Protein AF-A0AAV0RPE6-F1 (afdb_monomer_lite)

Structure (mmCIF, N/CA/C/O backbone):
data_AF-A0AAV0RPE6-F1
#
_entry.id   AF-A0AAV0RPE6-F1
#
loop_
_atom_site.group_PDB
_atom_site.id
_atom_site.type_symbol
_atom_site.label_atom_id
_atom_site.label_alt_id
_atom_site.label_comp_id
_atom_site.label_asym_id
_atom_site.label_entity_id
_atom_site.label_seq_id
_atom_site.pdbx_PDB_ins_code
_atom_site.Cartn_x
_atom_site.Cartn_y
_atom_site.Cartn_z
_atom_site.occupancy
_atom_site.B_iso_or_equiv
_atom_site.auth_seq_id
_atom_site.auth_comp_id
_atom_site.auth_asym_id
_atom_site.auth_atom_id
_atom_site.pdbx_PDB_model_num
ATOM 1 N N . MET A 1 1 ? 34.747 -42.691 -29.947 1.00 47.94 1 MET A N 1
ATOM 2 C CA . MET A 1 1 ? 33.745 -41.629 -29.700 1.00 47.94 1 MET A CA 1
ATOM 3 C C . MET A 1 1 ? 32.600 -42.253 -28.932 1.00 47.94 1 MET A C 1
ATOM 5 O O . MET A 1 1 ? 31.999 -43.169 -29.452 1.00 47.94 1 MET A O 1
ATOM 9 N N . GLY A 1 2 ? 32.266 -41.902 -27.706 1.00 51.31 2 GLY A N 1
ATOM 10 C CA . GLY A 1 2 ? 32.679 -40.794 -26.865 1.00 51.31 2 GLY A CA 1
ATOM 11 C C . GLY A 1 2 ? 31.707 -40.840 -25.695 1.00 51.31 2 GLY A C 1
ATOM 12 O O . GLY A 1 2 ? 30.517 -40.605 -25.869 1.00 51.31 2 GLY A O 1
ATOM 13 N N . ILE A 1 3 ? 32.212 -41.255 -24.542 1.00 56.50 3 ILE A N 1
ATOM 14 C CA . ILE A 1 3 ? 31.501 -41.221 -23.271 1.00 56.50 3 ILE A CA 1
ATOM 15 C C . ILE A 1 3 ? 31.245 -39.744 -22.971 1.00 56.50 3 ILE A C 1
ATOM 17 O O . ILE A 1 3 ? 32.195 -39.013 -22.705 1.00 56.50 3 ILE A O 1
ATOM 21 N N . VAL A 1 4 ? 29.991 -39.297 -23.042 1.00 52.53 4 VAL A N 1
ATOM 22 C CA . VAL A 1 4 ? 29.584 -37.996 -22.504 1.00 52.53 4 VAL A CA 1
ATOM 23 C C . VAL A 1 4 ? 28.346 -38.199 -21.627 1.00 52.53 4 VAL A C 1
ATOM 25 O O . VAL A 1 4 ? 27.215 -38.077 -22.076 1.00 52.53 4 VAL A O 1
ATOM 28 N N . LEU A 1 5 ? 28.634 -38.582 -20.377 1.00 53.59 5 LEU A N 1
ATOM 29 C CA . LEU A 1 5 ? 28.071 -38.015 -19.142 1.00 53.59 5 LEU A CA 1
ATOM 30 C C . LEU A 1 5 ? 26.534 -38.099 -18.998 1.00 53.59 5 LEU A C 1
ATOM 32 O O . LEU A 1 5 ? 25.793 -37.284 -19.527 1.00 53.59 5 LEU A O 1
ATOM 36 N N . LEU A 1 6 ? 25.990 -39.106 -18.308 1.00 57.59 6 LEU A N 1
ATOM 37 C CA . LEU A 1 6 ? 25.743 -39.055 -16.854 1.00 57.59 6 LEU A CA 1
ATOM 38 C C . LEU A 1 6 ? 25.258 -37.680 -16.357 1.00 57.59 6 LEU A C 1
ATOM 40 O O . LEU A 1 6 ? 26.013 -36.943 -15.734 1.00 57.59 6 LEU A O 1
ATOM 44 N N . THR A 1 7 ? 23.971 -37.384 -16.532 1.00 55.06 7 THR A N 1
ATOM 45 C CA . THR A 1 7 ? 23.248 -36.455 -15.647 1.00 55.06 7 THR A CA 1
ATOM 46 C C . THR A 1 7 ? 21.916 -37.059 -15.208 1.00 55.06 7 THR A C 1
ATOM 48 O O . THR A 1 7 ? 20.837 -36.516 -15.413 1.00 55.06 7 THR A O 1
ATOM 51 N N . VAL A 1 8 ? 21.997 -38.201 -14.523 1.00 54.41 8 VAL A N 1
ATOM 52 C CA . VAL A 1 8 ? 20.991 -38.537 -13.510 1.00 54.41 8 VAL A CA 1
ATOM 53 C C . VAL A 1 8 ? 21.337 -37.689 -12.289 1.00 54.41 8 VAL A C 1
ATOM 55 O O . VAL A 1 8 ? 22.220 -38.043 -11.511 1.00 54.41 8 VAL A O 1
ATOM 58 N N . GLN A 1 9 ? 20.713 -36.521 -12.154 1.00 55.41 9 GLN A N 1
ATOM 59 C CA . GLN A 1 9 ? 20.767 -35.731 -10.924 1.00 55.41 9 GLN A CA 1
ATOM 60 C C . GLN A 1 9 ? 19.372 -35.712 -10.313 1.00 55.41 9 GLN A C 1
ATOM 62 O O . GLN A 1 9 ? 18.498 -34.947 -10.715 1.00 55.41 9 GLN A O 1
ATOM 67 N N . LEU A 1 10 ? 19.182 -36.591 -9.328 1.00 63.06 10 LEU A N 1
ATOM 68 C CA . LEU A 1 10 ? 18.159 -36.411 -8.315 1.00 63.06 10 LEU A CA 1
ATOM 69 C C . LEU A 1 10 ? 18.499 -35.137 -7.532 1.00 63.06 10 LEU A C 1
ATOM 71 O O . LEU A 1 10 ? 19.403 -35.154 -6.702 1.00 63.06 10 LEU A O 1
ATOM 75 N N . LEU A 1 11 ? 17.746 -34.061 -7.743 1.00 50.34 11 LEU A N 1
ATOM 76 C CA . LEU A 1 11 ? 17.469 -33.111 -6.670 1.00 50.34 11 LEU A CA 1
ATOM 77 C C . LEU A 1 11 ? 15.962 -33.015 -6.496 1.00 50.34 11 LEU A C 1
ATOM 79 O O . LEU A 1 11 ? 15.270 -32.164 -7.046 1.00 50.34 11 LEU A O 1
ATOM 83 N N . TRP A 1 12 ? 15.466 -33.940 -5.688 1.00 58.78 12 TRP A N 1
ATOM 84 C CA . TRP A 1 12 ? 14.275 -33.698 -4.908 1.00 58.78 12 TRP A CA 1
ATOM 85 C C . TRP A 1 12 ? 14.600 -32.596 -3.892 1.00 58.78 12 TRP A C 1
ATOM 87 O O . TRP A 1 12 ? 15.322 -32.814 -2.926 1.00 58.78 12 TRP A O 1
ATOM 97 N N . ALA A 1 13 ? 14.073 -31.407 -4.137 1.00 45.16 13 ALA A N 1
ATOM 98 C CA . ALA A 1 13 ? 13.664 -30.458 -3.113 1.00 45.16 13 ALA A CA 1
ATOM 99 C C . ALA A 1 13 ? 12.424 -29.791 -3.718 1.00 45.16 13 ALA A C 1
ATOM 101 O O . ALA A 1 13 ? 12.500 -29.084 -4.712 1.00 45.16 13 ALA A O 1
ATOM 102 N N . GLY A 1 14 ? 11.217 -30.145 -3.291 1.00 47.12 14 GLY A N 1
ATOM 103 C CA . GLY A 1 14 ? 10.742 -29.521 -2.065 1.00 47.12 14 GLY A CA 1
ATOM 104 C C . GLY A 1 14 ? 10.622 -28.003 -2.234 1.00 47.12 14 GLY A C 1
ATOM 105 O O . GLY A 1 14 ? 10.998 -27.263 -1.341 1.00 47.12 14 GLY A O 1
ATOM 106 N N . GLY A 1 15 ? 10.173 -27.533 -3.394 1.00 41.16 15 GLY A N 1
ATOM 107 C CA . GLY A 1 15 ? 9.784 -26.152 -3.607 1.00 41.16 15 GLY A CA 1
ATOM 108 C C . GLY A 1 15 ? 8.384 -26.166 -4.168 1.00 41.16 15 GLY A C 1
ATOM 109 O O . GLY A 1 15 ? 8.204 -26.139 -5.381 1.00 41.16 15 GLY A O 1
ATOM 110 N N . SER A 1 16 ? 7.391 -26.258 -3.289 1.00 45.69 16 SER A N 1
ATOM 111 C CA . SER A 1 16 ? 6.050 -25.792 -3.599 1.00 45.69 16 SER A CA 1
ATOM 112 C C . SER A 1 16 ? 6.206 -24.346 -4.065 1.00 45.69 16 SER A C 1
ATOM 114 O O . SER A 1 16 ? 6.195 -23.436 -3.239 1.00 45.69 16 SER A O 1
ATOM 116 N N . SER A 1 17 ? 6.368 -24.091 -5.366 1.00 45.25 17 SER A N 1
ATOM 117 C CA . SER A 1 17 ? 6.004 -22.785 -5.892 1.00 45.25 17 SER A CA 1
ATOM 118 C C . SER A 1 17 ? 4.488 -22.795 -5.829 1.00 45.25 17 SER A C 1
ATOM 120 O O . SER A 1 17 ? 3.784 -23.089 -6.799 1.00 45.25 17 SER A O 1
ATOM 122 N N . ALA A 1 18 ? 3.989 -22.568 -4.613 1.00 44.84 18 ALA A N 1
ATOM 123 C CA . ALA A 1 18 ? 2.674 -22.044 -4.394 1.00 44.84 18 ALA A CA 1
ATOM 124 C C . ALA A 1 18 ? 2.447 -21.014 -5.494 1.00 44.84 18 ALA A C 1
ATOM 126 O O . ALA A 1 18 ? 3.368 -20.318 -5.927 1.00 44.84 18 ALA A O 1
ATOM 127 N N . GLN A 1 19 ? 1.221 -20.932 -5.965 1.00 41.56 19 GLN A N 1
ATOM 128 C CA . GLN A 1 19 ? 0.763 -19.822 -6.775 1.00 41.56 19 GLN A CA 1
ATOM 129 C C . GLN A 1 19 ? 0.791 -18.555 -5.893 1.00 41.56 19 GLN A C 1
ATOM 131 O O . GLN A 1 19 ? -0.231 -17.938 -5.626 1.00 41.56 19 GLN A O 1
ATOM 136 N N . SER A 1 20 ? 1.952 -18.195 -5.344 1.00 49.59 20 SER A N 1
A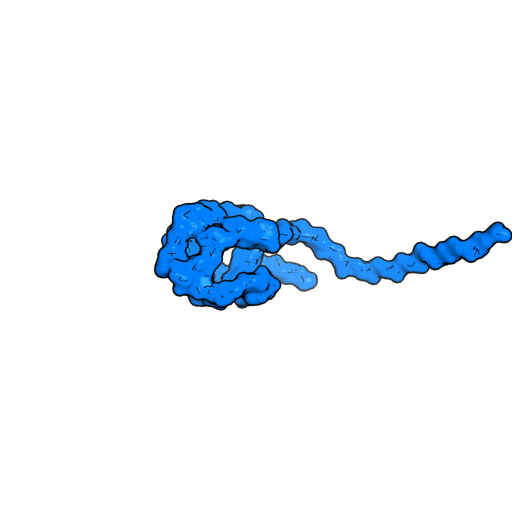TOM 137 C CA . SER A 1 20 ? 2.263 -16.888 -4.830 1.00 49.59 20 SER A CA 1
ATOM 138 C C . SER A 1 20 ? 2.255 -16.023 -6.068 1.00 49.59 20 SER A C 1
ATOM 140 O O . SER A 1 20 ? 3.250 -15.953 -6.787 1.00 49.59 20 SER A O 1
ATOM 142 N N . LEU A 1 21 ? 1.084 -15.448 -6.360 1.00 56.38 21 LEU A N 1
ATOM 143 C CA . LEU A 1 21 ? 0.975 -14.189 -7.083 1.00 56.38 21 LEU A CA 1
ATOM 144 C C . LEU A 1 21 ? 2.226 -13.392 -6.753 1.00 56.38 21 LEU A C 1
ATOM 146 O O . LEU A 1 21 ? 2.435 -13.062 -5.586 1.00 56.38 21 LEU A O 1
ATOM 150 N N . ASP A 1 22 ? 3.085 -13.230 -7.751 1.00 72.31 22 ASP A N 1
ATOM 151 C CA . ASP A 1 22 ? 4.425 -12.705 -7.575 1.00 72.31 22 ASP A CA 1
ATOM 152 C C . ASP A 1 22 ? 4.301 -11.349 -6.874 1.00 72.31 22 ASP A C 1
ATOM 154 O O . ASP A 1 22 ? 3.832 -10.368 -7.463 1.00 72.31 22 ASP A O 1
ATOM 158 N N . CYS A 1 23 ? 4.590 -11.322 -5.566 1.00 76.69 23 CYS A N 1
ATOM 159 C CA . CYS A 1 23 ? 4.319 -10.141 -4.758 1.00 76.69 23 CYS A CA 1
ATOM 160 C C . CYS A 1 23 ? 5.106 -8.958 -5.298 1.00 76.69 23 CYS A C 1
ATOM 162 O O . CYS A 1 23 ? 4.599 -7.849 -5.269 1.00 76.69 23 CYS A O 1
ATOM 164 N N . SER A 1 24 ? 6.273 -9.195 -5.891 1.00 77.56 24 SER A N 1
ATOM 165 C CA . SER A 1 24 ? 7.037 -8.214 -6.656 1.00 77.56 24 SER A CA 1
ATOM 166 C C . SER A 1 24 ? 6.200 -7.534 -7.742 1.00 77.56 24 SER A C 1
ATOM 168 O O . SER A 1 24 ? 6.168 -6.310 -7.798 1.00 77.56 24 SER A O 1
ATOM 170 N N . THR A 1 25 ? 5.457 -8.285 -8.555 1.00 81.44 25 THR A N 1
ATOM 171 C CA . THR A 1 25 ? 4.595 -7.729 -9.615 1.00 81.44 25 THR A CA 1
ATOM 172 C C . THR A 1 25 ? 3.394 -6.959 -9.054 1.00 81.44 25 THR A C 1
ATOM 174 O O . THR A 1 25 ? 3.060 -5.867 -9.522 1.00 81.44 25 THR A O 1
ATOM 177 N N . VAL A 1 26 ? 2.741 -7.497 -8.021 1.00 82.12 26 VAL A N 1
ATOM 178 C CA . VAL A 1 26 ? 1.593 -6.837 -7.374 1.00 82.12 26 VAL A CA 1
ATOM 179 C C . VAL A 1 26 ? 2.040 -5.552 -6.667 1.00 82.12 26 VAL A C 1
ATOM 181 O O . VAL A 1 26 ? 1.413 -4.506 -6.815 1.00 82.12 26 VAL A O 1
ATOM 184 N N . LEU A 1 27 ? 3.165 -5.596 -5.957 1.00 80.69 27 LEU A N 1
ATOM 185 C CA . LEU A 1 27 ? 3.751 -4.460 -5.247 1.00 80.69 27 LEU A CA 1
ATOM 186 C C . LEU A 1 27 ? 4.397 -3.448 -6.198 1.00 80.69 27 LEU A C 1
ATOM 188 O O . LEU A 1 27 ? 4.397 -2.262 -5.886 1.00 80.69 27 LEU A O 1
ATOM 192 N N . ALA A 1 28 ? 4.847 -3.852 -7.389 1.00 83.19 28 ALA A N 1
ATOM 193 C CA . ALA A 1 28 ? 5.237 -2.914 -8.444 1.00 83.19 28 ALA A CA 1
ATOM 194 C C . ALA A 1 28 ? 4.058 -2.024 -8.877 1.00 83.19 28 ALA A C 1
ATOM 196 O O . ALA A 1 28 ? 4.247 -0.877 -9.271 1.00 83.19 28 ALA A O 1
ATOM 197 N N . SER A 1 29 ? 2.810 -2.478 -8.716 1.00 85.12 29 SER A N 1
ATOM 198 C CA . SER A 1 29 ? 1.648 -1.600 -8.921 1.00 85.12 29 SER A CA 1
ATOM 199 C C . SER A 1 29 ? 1.534 -0.503 -7.850 1.00 85.12 29 SER A C 1
ATOM 201 O O . SER A 1 29 ? 0.848 0.491 -8.079 1.00 85.12 29 SER A O 1
ATOM 203 N N . LEU A 1 30 ? 2.232 -0.636 -6.713 1.00 85.81 30 LEU A N 1
ATOM 204 C CA . LEU A 1 30 ? 2.345 0.367 -5.647 1.00 85.81 30 LEU A CA 1
ATOM 205 C C . LEU A 1 30 ? 3.549 1.307 -5.821 1.00 85.81 30 LEU A C 1
ATOM 207 O O . LEU A 1 30 ? 3.753 2.173 -4.975 1.00 85.81 30 LEU A O 1
ATOM 211 N N . THR A 1 31 ? 4.313 1.226 -6.918 1.00 86.44 31 THR A N 1
ATOM 212 C CA . THR A 1 31 ? 5.323 2.241 -7.271 1.00 86.44 31 THR A CA 1
ATOM 213 C C . THR A 1 31 ? 4.820 3.694 -7.139 1.00 86.44 31 THR A C 1
ATOM 215 O O . THR A 1 31 ? 5.527 4.504 -6.540 1.00 86.44 31 THR A O 1
ATOM 218 N N . PRO A 1 32 ? 3.601 4.069 -7.589 1.00 87.31 32 PRO A N 1
ATOM 219 C CA . PRO A 1 32 ? 3.076 5.424 -7.372 1.00 87.31 32 PRO A CA 1
ATOM 220 C C . PRO A 1 32 ? 2.786 5.775 -5.900 1.00 87.31 32 PRO A C 1
ATOM 222 O O . PRO A 1 32 ? 2.528 6.936 -5.599 1.00 87.31 32 PRO A O 1
ATOM 225 N N . CYS A 1 33 ? 2.793 4.805 -4.983 1.00 88.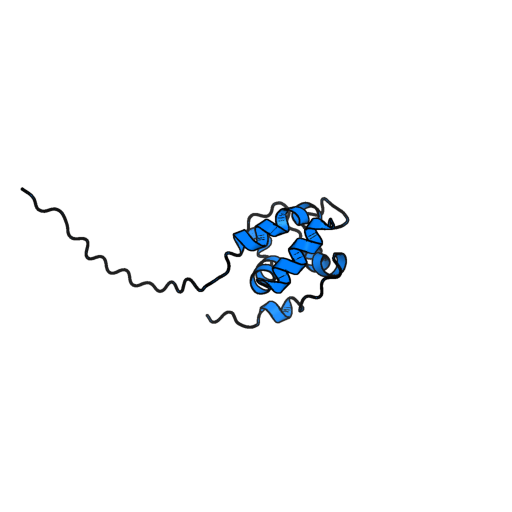25 33 CYS A N 1
ATOM 226 C CA . CYS A 1 33 ? 2.652 5.029 -3.542 1.00 88.25 33 CYS A CA 1
ATOM 227 C C . CYS A 1 33 ? 3.985 5.295 -2.842 1.00 88.25 33 CYS A C 1
ATOM 229 O O . CYS A 1 33 ? 3.978 5.722 -1.687 1.00 88.25 33 CYS A O 1
ATOM 231 N N . LEU A 1 34 ? 5.115 5.035 -3.509 1.00 87.06 34 LEU A N 1
ATOM 232 C CA . LEU A 1 34 ? 6.432 5.063 -2.879 1.00 87.06 34 LEU A CA 1
ATOM 233 C C . LEU A 1 34 ? 6.740 6.408 -2.242 1.00 87.06 34 LEU A C 1
ATOM 235 O O . LEU A 1 34 ? 7.212 6.402 -1.120 1.00 87.06 34 LEU A O 1
ATOM 239 N N . GLY A 1 35 ? 6.401 7.526 -2.886 1.00 87.75 35 GLY A N 1
ATOM 240 C CA . GLY A 1 35 ? 6.645 8.853 -2.322 1.00 87.75 35 GLY A CA 1
ATOM 241 C C . GLY A 1 35 ? 5.930 9.090 -0.985 1.00 87.75 35 GLY A C 1
ATOM 242 O O . GLY A 1 35 ? 6.523 9.620 -0.048 1.00 87.75 35 GLY A O 1
ATOM 243 N N . TYR A 1 36 ? 4.696 8.597 -0.820 1.00 90.06 36 TYR A N 1
ATOM 244 C CA . TYR A 1 36 ? 4.010 8.657 0.476 1.00 90.06 36 TYR A CA 1
ATOM 245 C C . TYR A 1 36 ? 4.618 7.678 1.483 1.00 90.06 36 TYR A C 1
ATOM 247 O O . TYR A 1 36 ? 4.853 8.036 2.634 1.00 90.06 36 TYR A O 1
ATOM 255 N N . ILE A 1 37 ? 4.905 6.447 1.055 1.00 88.38 37 ILE A N 1
ATOM 256 C CA . ILE A 1 37 ? 5.464 5.399 1.921 1.00 88.38 37 ILE A CA 1
ATOM 257 C C . ILE A 1 37 ? 6.887 5.752 2.379 1.00 88.38 37 ILE A C 1
ATOM 259 O O . ILE A 1 37 ? 7.267 5.393 3.487 1.00 88.38 37 ILE A O 1
ATOM 263 N N . SER A 1 38 ? 7.668 6.473 1.575 1.00 86.62 38 SER A N 1
ATOM 264 C CA . SER A 1 38 ? 8.998 6.967 1.940 1.00 86.62 38 SER A CA 1
ATOM 265 C C . SER A 1 38 ? 8.957 8.233 2.794 1.00 86.62 38 SER A C 1
ATOM 267 O O . SER A 1 38 ? 9.989 8.680 3.291 1.00 86.62 38 SER A O 1
ATOM 269 N N . GLY A 1 39 ? 7.775 8.831 2.974 1.00 86.19 39 GLY A N 1
ATOM 270 C CA . GLY A 1 39 ? 7.606 10.114 3.657 1.00 86.19 39 GLY A CA 1
ATOM 271 C C . GLY A 1 39 ? 8.063 11.322 2.840 1.00 86.19 39 GLY A C 1
ATOM 272 O O . GLY A 1 39 ? 8.193 12.407 3.399 1.00 86.19 39 GLY A O 1
ATOM 273 N N . SER A 1 40 ? 8.297 11.149 1.538 1.00 86.94 40 SER A N 1
ATOM 274 C CA . SER A 1 40 ? 8.587 12.240 0.602 1.00 86.94 40 SER A CA 1
ATOM 275 C C . SER A 1 40 ? 7.334 13.065 0.289 1.00 86.94 40 SER A C 1
ATOM 277 O O . SER A 1 40 ? 7.420 14.283 0.157 1.00 86.94 40 SER A O 1
ATOM 279 N N . ASP A 1 41 ? 6.170 12.414 0.238 1.00 88.00 41 ASP A N 1
ATOM 280 C CA . ASP A 1 41 ? 4.865 13.034 0.027 1.00 88.00 41 ASP A CA 1
ATOM 281 C C . ASP A 1 41 ? 4.011 12.981 1.296 1.00 88.00 41 ASP A C 1
ATOM 283 O O . ASP A 1 41 ? 3.879 11.951 1.963 1.00 88.00 41 ASP A O 1
ATOM 287 N N . SER A 1 42 ? 3.342 14.094 1.599 1.00 87.44 42 SER A N 1
ATOM 288 C CA . SER A 1 42 ? 2.429 14.178 2.743 1.00 87.44 42 SER A CA 1
ATOM 289 C C . SER A 1 42 ? 1.116 13.419 2.533 1.00 87.44 42 SER A C 1
ATOM 291 O O . SER A 1 42 ? 0.470 13.086 3.525 1.00 87.44 42 SER A O 1
ATOM 293 N N . SER A 1 43 ? 0.718 13.140 1.282 1.00 89.00 43 SER A N 1
ATOM 294 C CA . SER A 1 43 ? -0.560 12.502 0.921 1.00 89.00 43 SER A CA 1
ATOM 295 C C . SER A 1 43 ? -0.417 11.570 -0.295 1.00 89.00 43 SER A C 1
ATOM 297 O O . SER A 1 43 ? 0.309 11.921 -1.228 1.00 89.00 43 SER A O 1
ATOM 299 N N . PRO A 1 44 ? -1.090 10.401 -0.329 1.00 90.62 44 PRO A N 1
ATOM 300 C CA . PRO A 1 44 ? -1.026 9.495 -1.470 1.00 90.62 44 PRO A CA 1
ATOM 301 C C . PRO A 1 44 ? -1.791 10.045 -2.683 1.00 90.62 44 PRO A C 1
ATOM 303 O O . PRO A 1 44 ? -2.843 10.675 -2.569 1.00 90.62 44 PRO A O 1
ATOM 306 N N . ASN A 1 45 ? -1.287 9.763 -3.886 1.00 90.56 45 ASN A N 1
ATOM 307 C CA . ASN A 1 45 ? -1.980 10.130 -5.118 1.00 90.56 45 ASN A CA 1
ATOM 308 C C . ASN A 1 45 ? -3.197 9.218 -5.385 1.00 90.56 45 ASN A C 1
ATOM 310 O O . ASN A 1 45 ? -3.212 8.048 -5.004 1.00 90.56 45 ASN A O 1
ATOM 314 N N . LYS A 1 46 ? -4.193 9.706 -6.138 1.00 90.12 46 LYS A N 1
ATOM 315 C CA . LYS A 1 46 ? -5.360 8.903 -6.559 1.00 90.12 46 LYS A CA 1
ATOM 316 C C . LYS A 1 46 ? -4.960 7.594 -7.249 1.00 90.12 46 LYS A C 1
ATOM 318 O O . LYS A 1 46 ? -5.572 6.558 -6.992 1.00 90.12 46 LYS A O 1
ATOM 323 N N . THR A 1 47 ? -3.923 7.632 -8.087 1.00 90.62 47 THR A N 1
ATOM 324 C CA . THR A 1 47 ? -3.397 6.444 -8.772 1.00 90.62 47 THR A CA 1
ATOM 325 C C . THR A 1 47 ? -2.868 5.422 -7.772 1.00 90.62 47 THR A C 1
ATOM 327 O O . THR A 1 47 ? -3.185 4.243 -7.891 1.00 90.62 47 THR A O 1
ATOM 330 N N . CYS A 1 48 ? -2.139 5.872 -6.747 1.00 90.56 48 CYS A N 1
ATOM 331 C CA . CYS A 1 48 ? -1.682 5.009 -5.661 1.00 90.56 48 CYS A CA 1
ATOM 332 C C . CYS A 1 48 ? -2.864 4.316 -4.966 1.00 90.56 48 CYS A C 1
ATOM 334 O O . CYS A 1 48 ? -2.882 3.093 -4.856 1.00 90.56 48 CYS A O 1
ATOM 336 N N . CYS A 1 49 ? -3.892 5.072 -4.577 1.00 92.00 49 CYS A N 1
ATOM 337 C CA . CYS A 1 49 ? -5.048 4.512 -3.880 1.00 92.00 49 CYS A CA 1
ATOM 338 C C . CYS A 1 49 ? -5.830 3.496 -4.723 1.00 92.00 49 CYS A C 1
ATOM 340 O O . CYS A 1 49 ? -6.266 2.468 -4.209 1.00 92.00 49 CYS A O 1
ATOM 342 N N . SER A 1 50 ? -5.971 3.742 -6.028 1.00 91.81 50 SER A N 1
ATOM 343 C CA . SER A 1 50 ? -6.635 2.796 -6.930 1.00 91.81 50 SER A CA 1
ATOM 344 C C . SER A 1 50 ? -5.836 1.499 -7.099 1.00 91.81 50 SER A C 1
ATOM 346 O O . SER A 1 50 ? -6.422 0.420 -7.164 1.00 91.81 50 SER A O 1
ATOM 348 N N . GLN A 1 51 ? -4.502 1.580 -7.123 1.00 90.25 51 GLN A N 1
ATOM 349 C CA . GLN A 1 51 ? -3.648 0.392 -7.168 1.00 90.25 51 GLN A CA 1
ATOM 350 C C . GLN A 1 51 ? -3.643 -0.360 -5.834 1.00 90.25 51 GLN A C 1
ATOM 352 O O . GLN A 1 51 ? -3.650 -1.588 -5.838 1.00 90.25 51 GLN A O 1
ATOM 357 N N . LEU A 1 52 ? -3.705 0.350 -4.705 1.00 89.62 52 LEU A N 1
ATOM 358 C CA . LEU A 1 52 ? -3.830 -0.262 -3.385 1.00 89.62 52 LEU A CA 1
ATOM 359 C C . LEU A 1 52 ? -5.120 -1.078 -3.255 1.00 89.62 52 LEU A C 1
ATOM 361 O O . LEU A 1 52 ? -5.051 -2.227 -2.835 1.00 89.62 52 LEU A O 1
ATOM 365 N N . ASP A 1 53 ? -6.272 -0.540 -3.667 1.00 89.06 53 ASP A N 1
ATOM 366 C CA . ASP A 1 53 ? -7.539 -1.294 -3.674 1.00 89.06 53 ASP A CA 1
ATOM 367 C C . ASP A 1 53 ? -7.427 -2.576 -4.514 1.00 89.06 53 ASP A C 1
ATOM 369 O O . ASP A 1 53 ? -7.820 -3.654 -4.063 1.00 89.06 53 ASP A O 1
ATOM 373 N N . LYS A 1 54 ? -6.798 -2.498 -5.694 1.00 88.00 54 LYS A N 1
ATOM 374 C CA . LYS A 1 54 ? -6.539 -3.689 -6.515 1.00 88.00 54 LYS A CA 1
ATOM 375 C C . L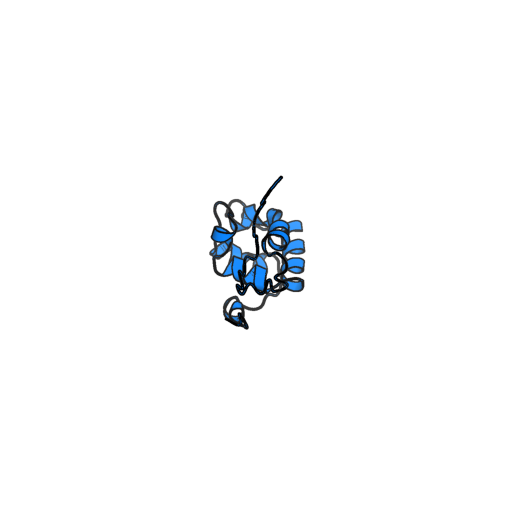YS A 1 54 ? -5.649 -4.691 -5.794 1.00 88.00 54 LYS A C 1
ATOM 377 O O . LYS A 1 54 ? -5.972 -5.870 -5.796 1.00 88.00 54 LYS A O 1
ATOM 382 N N . VAL A 1 55 ? -4.562 -4.252 -5.164 1.00 87.00 55 VAL A N 1
ATOM 383 C CA . VAL A 1 55 ? -3.647 -5.131 -4.419 1.00 87.00 55 VAL A CA 1
ATOM 384 C C . VAL A 1 55 ? -4.369 -5.818 -3.259 1.00 87.00 55 VAL A C 1
ATOM 386 O O . VAL A 1 55 ? -4.229 -7.025 -3.096 1.00 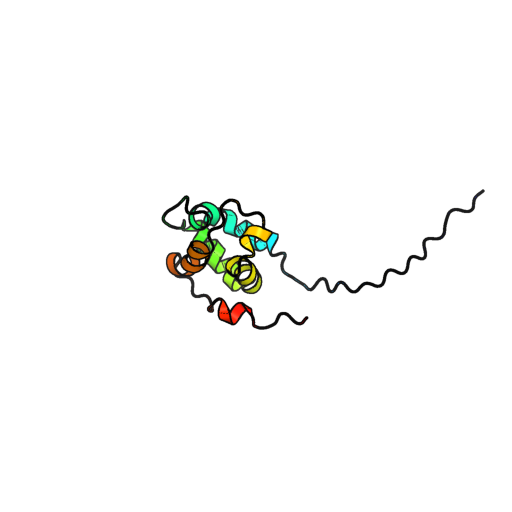87.00 55 VAL A O 1
ATOM 389 N N . VAL A 1 56 ? -5.195 -5.089 -2.506 1.00 86.56 56 VAL A N 1
ATOM 390 C CA . VAL A 1 56 ? -6.013 -5.636 -1.409 1.00 86.56 56 VAL A CA 1
ATOM 391 C C . VAL A 1 56 ? -6.972 -6.715 -1.909 1.00 86.56 56 VAL A C 1
ATOM 393 O O . VAL A 1 56 ? -7.146 -7.733 -1.244 1.00 86.56 56 VAL A O 1
ATOM 396 N N . ARG A 1 57 ? -7.585 -6.511 -3.081 1.00 83.69 57 ARG A N 1
ATOM 397 C CA . ARG A 1 57 ? -8.527 -7.469 -3.681 1.00 83.69 57 ARG A CA 1
ATOM 398 C C . ARG A 1 57 ? -7.841 -8.660 -4.341 1.00 83.69 57 ARG A C 1
ATOM 400 O O . ARG A 1 57 ? -8.368 -9.764 -4.278 1.00 83.69 57 ARG A O 1
ATOM 407 N N . LEU A 1 58 ? -6.707 -8.432 -4.999 1.00 82.19 58 LEU A N 1
ATOM 408 C CA . LEU A 1 58 ? -5.977 -9.446 -5.761 1.00 82.19 58 LEU A CA 1
ATOM 409 C C . LEU A 1 58 ? -5.116 -10.321 -4.853 1.00 82.19 58 LEU A C 1
ATOM 411 O O . LEU A 1 58 ? -5.123 -11.539 -4.991 1.00 82.19 58 LEU A O 1
ATOM 415 N N . SER A 1 59 ? -4.349 -9.704 -3.953 1.00 82.12 59 SER A N 1
ATOM 416 C CA . SER A 1 59 ? -3.399 -10.401 -3.088 1.00 82.12 59 SER A CA 1
ATOM 417 C C . SER A 1 59 ? -3.204 -9.664 -1.754 1.00 82.12 59 SER A C 1
ATOM 419 O O . SER A 1 59 ? -2.196 -8.974 -1.548 1.00 82.12 59 SER A O 1
ATOM 421 N N . PRO A 1 60 ? -4.143 -9.829 -0.803 1.00 80.44 60 PRO A N 1
ATOM 422 C CA . PRO A 1 60 ? -4.032 -9.228 0.525 1.00 80.44 60 PRO A CA 1
ATOM 423 C C . PRO A 1 60 ? -2.803 -9.740 1.294 1.00 80.44 60 PRO A C 1
ATOM 425 O O . PRO A 1 60 ? -2.245 -9.011 2.108 1.00 80.44 60 PRO A O 1
ATOM 428 N N . LEU A 1 61 ? -2.323 -10.953 0.991 1.00 80.19 61 LEU A N 1
ATOM 429 C CA . LEU A 1 61 ? -1.107 -11.522 1.582 1.00 80.19 61 LEU A CA 1
ATOM 430 C C . LEU A 1 61 ? 0.165 -10.763 1.170 1.00 80.19 61 LEU A C 1
ATOM 432 O O . LEU A 1 61 ? 1.035 -10.539 2.010 1.00 80.19 61 LEU A O 1
ATOM 436 N N . CYS A 1 62 ? 0.272 -10.309 -0.083 1.00 83.25 62 CYS A N 1
ATOM 437 C CA . CYS A 1 62 ? 1.417 -9.501 -0.519 1.00 83.25 62 CYS A CA 1
ATOM 438 C C . CYS A 1 62 ? 1.441 -8.134 0.165 1.00 83.25 62 CYS A C 1
ATOM 440 O O . CYS A 1 62 ? 2.503 -7.648 0.555 1.00 83.25 62 CYS A O 1
ATOM 442 N N . LEU A 1 63 ? 0.264 -7.532 0.359 1.00 82.75 63 LEU A N 1
ATOM 443 C CA . LEU A 1 63 ? 0.155 -6.291 1.115 1.00 82.75 63 LEU A CA 1
ATOM 444 C C . LEU A 1 63 ? 0.542 -6.502 2.578 1.00 82.75 63 LEU A C 1
ATOM 446 O O . LEU A 1 63 ? 1.295 -5.720 3.141 1.00 82.75 63 LEU A O 1
ATOM 450 N N . CYS A 1 64 ? 0.070 -7.586 3.180 1.00 83.88 64 CYS A N 1
ATOM 451 C CA . CYS A 1 64 ? 0.447 -7.988 4.524 1.00 83.88 64 CYS A CA 1
ATOM 452 C C . CYS A 1 64 ? 1.965 -8.121 4.692 1.00 83.88 64 CYS A C 1
ATOM 454 O O . CYS A 1 64 ? 2.530 -7.532 5.607 1.00 83.88 64 CYS A O 1
ATOM 456 N N . GLN A 1 65 ? 2.634 -8.822 3.773 1.00 80.88 65 GLN A N 1
ATOM 457 C CA . GLN A 1 65 ? 4.093 -8.949 3.768 1.00 80.88 65 GLN A CA 1
ATOM 458 C C . GLN A 1 65 ? 4.767 -7.574 3.722 1.00 80.88 65 GLN A C 1
ATOM 460 O O . GLN A 1 65 ? 5.670 -7.310 4.511 1.00 80.88 65 GLN A O 1
ATOM 465 N N . LEU A 1 66 ? 4.288 -6.673 2.859 1.00 81.44 66 LEU A N 1
ATOM 466 C CA . LEU A 1 66 ? 4.783 -5.301 2.775 1.00 81.44 66 LEU A CA 1
ATOM 467 C C . LEU A 1 66 ? 4.622 -4.548 4.109 1.00 81.44 66 LEU A C 1
ATOM 469 O O . LEU A 1 66 ? 5.595 -3.991 4.619 1.00 81.44 66 LEU A O 1
ATOM 473 N N . LEU A 1 67 ? 3.416 -4.556 4.684 1.00 81.62 67 LEU A N 1
ATOM 474 C CA . LEU A 1 67 ? 3.052 -3.821 5.903 1.00 81.62 67 LEU A CA 1
ATOM 475 C C . LEU A 1 67 ? 3.735 -4.365 7.169 1.00 81.62 67 LEU A C 1
ATOM 477 O O . LEU A 1 67 ? 4.031 -3.603 8.091 1.00 81.62 67 LEU A O 1
ATOM 481 N N . SER A 1 68 ? 4.029 -5.665 7.212 1.00 79.31 68 SER A N 1
ATOM 482 C CA . SER A 1 68 ? 4.771 -6.310 8.303 1.00 79.31 68 SER A CA 1
ATOM 483 C C . SER A 1 68 ? 6.271 -5.980 8.311 1.00 79.31 68 SER A C 1
ATOM 485 O O . SER A 1 68 ? 6.982 -6.458 9.188 1.00 79.31 68 SER A O 1
ATOM 487 N N . GLY A 1 69 ? 6.758 -5.162 7.370 1.00 70.94 69 GLY A N 1
ATOM 488 C CA . GLY A 1 69 ? 8.173 -4.790 7.249 1.00 70.94 69 GLY A CA 1
ATOM 489 C C . GLY A 1 69 ? 8.866 -5.373 6.016 1.00 70.94 69 GLY A C 1
ATOM 490 O O . GLY A 1 69 ? 10.060 -5.159 5.818 1.00 70.94 69 GLY A O 1
ATOM 491 N N . GLY A 1 70 ? 8.129 -6.068 5.145 1.00 71.00 70 GLY A N 1
ATOM 492 C CA . GLY A 1 70 ? 8.652 -6.607 3.893 1.00 71.00 70 GLY A CA 1
ATOM 493 C C . GLY A 1 70 ? 9.061 -5.534 2.888 1.00 71.00 70 GLY A C 1
ATOM 494 O O . GLY A 1 70 ? 9.817 -5.847 1.979 1.00 71.00 70 GLY A O 1
ATOM 495 N N . GLY A 1 71 ? 8.654 -4.268 3.049 1.00 71.50 71 GLY A N 1
ATOM 496 C CA . GLY A 1 71 ? 9.073 -3.174 2.160 1.00 71.50 71 GLY A CA 1
ATOM 497 C C . GLY A 1 71 ? 10.588 -3.059 1.975 1.00 71.50 71 GLY A C 1
ATOM 498 O O . GLY A 1 71 ? 11.056 -2.869 0.853 1.00 71.50 71 GLY A O 1
ATOM 499 N N . SER A 1 72 ? 11.362 -3.294 3.037 1.00 68.06 72 SER A N 1
ATOM 500 C CA . SER A 1 72 ? 12.828 -3.365 2.972 1.00 68.06 72 SER A CA 1
ATOM 501 C C . SER A 1 72 ? 13.319 -4.589 2.190 1.00 68.06 72 SER A C 1
ATOM 503 O O . SER A 1 72 ? 14.304 -4.511 1.463 1.00 68.06 72 SER A O 1
ATOM 505 N N . SER A 1 73 ? 12.609 -5.715 2.307 1.00 70.44 73 SER A N 1
ATOM 506 C CA . SER A 1 73 ? 12.889 -6.961 1.580 1.00 70.44 73 SER A CA 1
ATOM 507 C C . SER A 1 73 ? 12.596 -6.834 0.080 1.00 70.44 73 SER A C 1
ATOM 509 O O . SER A 1 73 ? 13.280 -7.443 -0.735 1.00 70.44 73 SER A O 1
ATOM 511 N N . PHE A 1 74 ? 11.649 -5.968 -0.291 1.00 72.06 74 PHE A N 1
ATOM 512 C CA . PHE A 1 74 ? 11.343 -5.613 -1.681 1.00 72.06 74 PHE A CA 1
ATOM 513 C C . PHE A 1 74 ? 12.236 -4.496 -2.244 1.00 72.06 74 PHE A C 1
ATOM 515 O O . PHE A 1 74 ? 12.015 -4.047 -3.367 1.00 72.06 74 PHE A O 1
ATOM 522 N N . GLY A 1 75 ? 13.238 -4.033 -1.488 1.00 73.38 75 GLY A N 1
ATOM 523 C CA . GLY A 1 75 ? 14.174 -3.006 -1.945 1.00 73.38 75 GLY A CA 1
ATOM 524 C C . GLY A 1 75 ? 13.555 -1.614 -2.077 1.00 73.38 75 GLY A C 1
ATOM 525 O O . GLY A 1 75 ? 14.038 -0.817 -2.876 1.00 73.38 75 GLY A O 1
ATOM 526 N N . ILE A 1 76 ? 12.493 -1.307 -1.321 1.00 79.50 76 ILE A N 1
ATOM 527 C CA . ILE A 1 76 ? 11.872 0.021 -1.336 1.00 79.50 76 ILE A CA 1
ATOM 528 C C . ILE A 1 76 ? 12.772 1.011 -0.579 1.00 79.50 76 ILE A C 1
ATOM 530 O O . ILE A 1 76 ? 12.903 0.907 0.647 1.00 79.50 76 ILE A O 1
ATOM 534 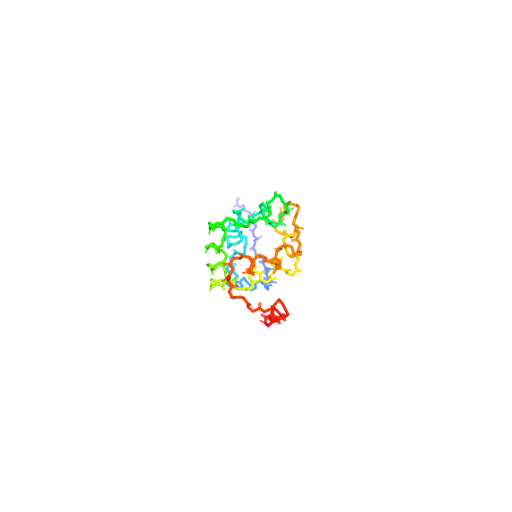N N . PRO A 1 77 ? 13.387 1.989 -1.269 1.00 73.25 77 PRO A N 1
ATOM 535 C CA . PRO A 1 77 ? 14.268 2.946 -0.622 1.00 73.25 77 PRO A CA 1
ATOM 536 C C . PRO A 1 77 ? 13.466 3.855 0.314 1.00 73.25 77 PRO A C 1
ATOM 538 O O . PRO A 1 77 ? 12.444 4.422 -0.070 1.00 73.25 77 PRO A O 1
ATOM 541 N N . GLY A 1 78 ? 13.939 3.992 1.554 1.00 75.88 78 GLY A N 1
ATOM 542 C CA . GLY A 1 78 ? 13.313 4.866 2.548 1.00 75.88 78 GLY A CA 1
ATOM 543 C C . GLY A 1 78 ? 11.967 4.370 3.078 1.00 75.88 78 GLY A C 1
ATOM 544 O O . GLY A 1 78 ? 11.211 5.180 3.600 1.00 75.88 78 GLY A O 1
ATOM 545 N N . PHE A 1 79 ? 11.653 3.075 2.953 1.00 84.69 79 PHE A N 1
ATOM 546 C CA . PHE A 1 79 ? 10.394 2.504 3.433 1.00 84.69 79 PHE A CA 1
ATOM 547 C C . PHE A 1 79 ? 10.088 2.903 4.886 1.00 84.69 79 PHE A C 1
ATOM 549 O O . PHE A 1 79 ? 10.801 2.519 5.815 1.00 84.69 79 PHE A O 1
ATOM 556 N N . ASN A 1 80 ? 8.998 3.645 5.087 1.00 87.69 80 ASN A N 1
ATOM 557 C CA . ASN A 1 80 ? 8.496 3.994 6.405 1.00 87.69 80 ASN A CA 1
ATOM 558 C C . ASN A 1 80 ? 7.275 3.130 6.726 1.00 87.69 80 ASN A C 1
ATOM 560 O O . ASN A 1 80 ? 6.184 3.320 6.182 1.00 87.69 80 ASN A O 1
ATOM 564 N N . GLN A 1 81 ? 7.465 2.176 7.635 1.00 84.88 81 GLN A N 1
ATOM 565 C CA . GLN A 1 81 ? 6.421 1.230 8.016 1.00 84.88 81 GLN A CA 1
ATOM 566 C C . GLN A 1 81 ? 5.183 1.930 8.590 1.00 84.88 81 GLN A C 1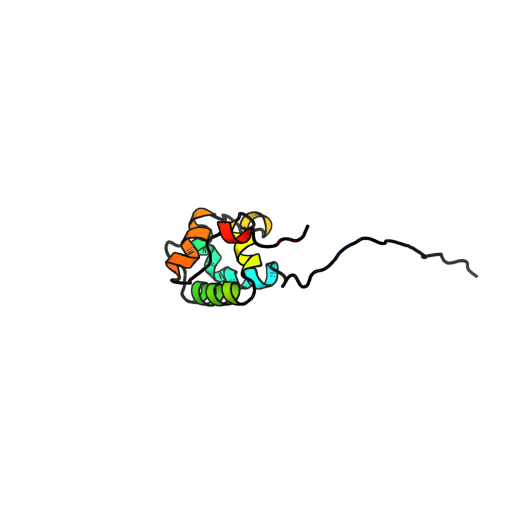
ATOM 568 O O . GLN A 1 81 ? 4.064 1.523 8.292 1.00 84.88 81 GLN A O 1
ATOM 573 N N . THR A 1 82 ? 5.363 3.007 9.357 1.00 87.38 82 THR A N 1
ATOM 574 C CA . THR A 1 82 ? 4.247 3.775 9.921 1.00 87.38 82 THR A CA 1
ATOM 575 C C . THR A 1 82 ? 3.378 4.355 8.813 1.00 87.38 82 THR A C 1
ATOM 577 O O . THR A 1 82 ? 2.172 4.125 8.800 1.00 87.38 82 THR A O 1
ATOM 580 N N . ARG A 1 83 ? 3.984 5.003 7.810 1.00 88.94 83 ARG A N 1
ATOM 581 C CA . ARG A 1 83 ? 3.225 5.527 6.664 1.00 88.94 83 ARG A CA 1
ATOM 582 C C . ARG A 1 83 ? 2.598 4.429 5.821 1.00 88.94 83 ARG A C 1
ATOM 584 O O . ARG A 1 83 ? 1.496 4.610 5.317 1.00 88.94 83 ARG A O 1
ATOM 591 N N . ALA A 1 84 ? 3.254 3.280 5.689 1.00 86.50 84 ALA A N 1
ATOM 592 C CA . ALA A 1 84 ? 2.659 2.135 5.013 1.00 86.50 84 ALA A CA 1
ATOM 593 C C . ALA A 1 84 ? 1.370 1.666 5.719 1.00 86.50 84 ALA A C 1
ATOM 595 O O . ALA A 1 84 ? 0.388 1.378 5.043 1.00 86.50 84 ALA A O 1
ATOM 596 N N . LEU A 1 85 ? 1.344 1.650 7.057 1.00 87.38 85 LEU A N 1
ATOM 597 C CA . LEU A 1 85 ? 0.162 1.309 7.865 1.00 87.38 85 LEU A CA 1
ATOM 598 C C . LEU A 1 85 ? -0.944 2.374 7.797 1.00 87.38 85 LEU A C 1
ATOM 600 O O . LEU A 1 85 ? -2.118 2.035 7.919 1.00 87.38 85 LEU A O 1
ATOM 604 N N . GLU A 1 86 ? -0.586 3.641 7.584 1.00 88.75 86 GLU A N 1
ATOM 605 C CA . GLU A 1 86 ? -1.538 4.748 7.409 1.00 88.75 86 GLU A CA 1
ATOM 606 C C . GLU A 1 86 ? -2.089 4.852 5.978 1.00 88.75 86 GLU A C 1
ATOM 608 O O . GLU A 1 86 ? -3.178 5.386 5.773 1.00 88.75 86 GLU A O 1
ATOM 613 N N . LEU A 1 87 ? -1.383 4.303 4.984 1.00 88.50 87 LEU A N 1
ATOM 614 C CA . LEU A 1 87 ? -1.760 4.346 3.568 1.00 88.50 87 LEU A CA 1
ATOM 615 C C . LEU A 1 87 ? -3.201 3.855 3.288 1.00 88.50 87 LEU A C 1
ATOM 617 O O . LEU A 1 87 ? -3.913 4.552 2.560 1.00 88.50 87 LEU A O 1
ATOM 621 N N . PRO A 1 88 ? -3.687 2.722 3.844 1.00 88.38 88 PRO A N 1
ATOM 622 C CA . PRO A 1 88 ? -5.059 2.261 3.619 1.00 88.38 88 PRO A CA 1
ATOM 623 C C . PRO A 1 88 ? -6.090 3.260 4.144 1.00 88.38 88 PRO A C 1
ATOM 625 O O . PRO A 1 88 ? -7.069 3.551 3.458 1.00 88.38 88 PRO A O 1
ATOM 628 N N . ALA A 1 89 ? -5.835 3.840 5.321 1.00 88.69 89 ALA A N 1
ATOM 629 C CA . ALA A 1 89 ? -6.697 4.854 5.918 1.00 88.69 89 ALA A CA 1
ATOM 630 C C . ALA A 1 89 ? -6.684 6.151 5.094 1.00 88.69 89 ALA A C 1
ATOM 632 O O . ALA A 1 89 ? -7.745 6.682 4.775 1.00 88.69 89 ALA A O 1
ATOM 633 N N . ALA A 1 90 ? -5.505 6.611 4.665 1.00 90.12 90 ALA A N 1
ATOM 634 C CA . ALA A 1 90 ? -5.346 7.795 3.819 1.00 90.12 90 ALA A CA 1
ATOM 635 C C . ALA A 1 90 ? -6.029 7.642 2.447 1.00 90.12 90 ALA A C 1
ATOM 637 O O . ALA A 1 90 ? -6.543 8.611 1.892 1.00 90.12 90 ALA A O 1
ATOM 638 N N . CYS A 1 91 ? -6.070 6.421 1.915 1.00 90.50 91 CYS A N 1
ATOM 639 C CA . CYS A 1 91 ? -6.754 6.085 0.669 1.00 90.50 91 CYS A CA 1
ATOM 640 C C . CYS A 1 91 ? -8.228 5.692 0.845 1.00 90.50 91 CYS A C 1
ATOM 642 O O . CYS A 1 91 ? -8.897 5.417 -0.152 1.00 90.50 91 CYS A O 1
ATOM 644 N N . ASN A 1 92 ? -8.740 5.660 2.080 1.00 90.19 92 ASN A N 1
ATOM 645 C CA . ASN A 1 92 ? -10.089 5.203 2.414 1.00 90.19 92 ASN A CA 1
ATOM 646 C C . ASN A 1 92 ? -10.395 3.781 1.883 1.00 90.19 92 ASN A C 1
ATOM 648 O O . ASN A 1 92 ? -11.512 3.478 1.453 1.00 90.19 92 ASN A O 1
ATOM 652 N N . VAL A 1 93 ? -9.386 2.907 1.896 1.00 88.31 93 VAL A N 1
ATOM 653 C CA . VAL A 1 93 ? -9.487 1.497 1.507 1.00 88.31 93 VAL A CA 1
ATOM 654 C C . VAL A 1 93 ? -9.636 0.661 2.770 1.00 88.31 93 VAL A C 1
ATOM 656 O O . VAL A 1 93 ? -8.802 0.716 3.671 1.00 88.31 93 VAL A O 1
ATOM 659 N N . GLN A 1 94 ? -10.702 -0.135 2.836 1.00 83.56 94 GLN A N 1
ATOM 660 C CA . GLN A 1 94 ? -10.900 -1.060 3.946 1.00 83.56 94 GLN A CA 1
ATOM 661 C C . GLN A 1 94 ? -9.968 -2.259 3.786 1.00 83.56 94 GLN A C 1
ATOM 663 O O . GLN A 1 94 ? -10.119 -3.059 2.863 1.00 83.56 94 GLN A O 1
ATOM 668 N N . THR A 1 95 ? -9.023 -2.390 4.709 1.00 78.94 95 THR A N 1
ATOM 669 C CA . THR A 1 95 ? -8.151 -3.557 4.824 1.00 78.94 95 THR A CA 1
ATOM 670 C C . THR A 1 95 ? -8.352 -4.216 6.180 1.00 78.94 95 THR A C 1
ATOM 672 O O . THR A 1 95 ? -8.542 -3.506 7.172 1.00 78.94 95 THR A O 1
ATOM 675 N N . PRO A 1 96 ? -8.281 -5.555 6.271 1.00 75.88 96 PRO A N 1
ATOM 676 C CA . PRO A 1 96 ? -8.172 -6.207 7.567 1.00 75.88 96 PRO A CA 1
ATOM 677 C C . PRO A 1 96 ? -6.923 -5.693 8.307 1.00 75.88 96 PRO A C 1
ATOM 679 O O . PRO A 1 96 ? -5.954 -5.273 7.664 1.00 75.88 96 PRO A O 1
ATOM 682 N N . PRO A 1 97 ? -6.927 -5.695 9.650 1.00 73.12 97 PRO A N 1
ATOM 683 C CA . PRO A 1 97 ? -5.778 -5.238 10.415 1.00 73.12 97 PRO A CA 1
ATOM 684 C C . PRO A 1 97 ? -4.567 -6.132 10.136 1.00 73.12 97 PRO A C 1
ATOM 686 O O . PRO A 1 97 ? -4.706 -7.327 9.877 1.00 73.12 97 PRO A O 1
ATOM 689 N N . VAL A 1 98 ? -3.360 -5.571 10.239 1.00 72.88 98 VAL A N 1
ATOM 690 C CA . VAL A 1 98 ? -2.121 -6.324 9.977 1.00 72.88 98 VAL A CA 1
ATOM 691 C C . VAL A 1 98 ? -1.923 -7.517 10.914 1.00 72.88 98 VAL A C 1
ATOM 693 O O . VAL A 1 98 ? -1.233 -8.468 10.577 1.00 72.88 98 VAL A O 1
ATOM 696 N N . SER A 1 99 ? -2.577 -7.528 12.073 1.00 73.12 99 SER A N 1
ATOM 697 C CA . SER A 1 99 ? -2.639 -8.689 12.966 1.00 73.12 99 SER A CA 1
ATOM 698 C C . SER A 1 99 ? -3.374 -9.886 12.347 1.00 73.12 99 SER A C 1
ATOM 700 O O . SER A 1 99 ? -3.069 -11.032 12.669 1.00 73.12 99 SER A O 1
ATOM 702 N N . SER A 1 100 ? -4.297 -9.653 11.411 1.00 74.56 100 SER A N 1
ATOM 703 C CA . SER A 1 100 ? -4.970 -10.703 10.638 1.00 74.56 100 SER A CA 1
ATOM 704 C C . SER A 1 100 ? -4.111 -11.254 9.496 1.00 74.56 100 SER A C 1
ATOM 706 O O . SER A 1 100 ? -4.441 -12.303 8.947 1.00 74.56 100 SER A O 1
ATOM 708 N N . CYS A 1 101 ? -2.978 -10.618 9.179 1.00 74.00 101 CYS A N 1
ATOM 709 C CA . CYS A 1 101 ? -2.017 -11.109 8.188 1.00 74.00 101 CYS A CA 1
ATOM 710 C C . CYS A 1 101 ? -1.334 -12.426 8.581 1.00 74.00 101 CYS A C 1
ATOM 712 O O . CYS A 1 101 ? -0.733 -13.079 7.735 1.00 74.00 101 CYS A O 1
ATOM 714 N N . ASN A 1 102 ? -1.451 -12.841 9.847 1.00 63.44 102 ASN A N 1
ATOM 715 C CA . ASN A 1 102 ? -0.963 -14.127 10.350 1.00 63.44 102 ASN A CA 1
ATOM 716 C C . ASN A 1 102 ? -1.914 -15.303 10.022 1.00 63.44 102 ASN A C 1
ATOM 718 O O . ASN A 1 102 ? -1.669 -16.450 10.398 1.00 63.44 102 ASN A O 1
ATOM 722 N N . GLY A 1 103 ? -3.030 -15.040 9.338 1.00 58.59 103 GLY A N 1
ATOM 723 C CA . GLY A 1 103 ? -3.968 -16.063 8.895 1.00 58.59 103 GLY A CA 1
ATOM 724 C C . GLY A 1 103 ? -3.441 -16.835 7.688 1.00 58.59 103 GLY A C 1
ATOM 725 O O . GLY A 1 103 ? -3.763 -16.485 6.559 1.00 58.59 103 GLY A O 1
ATOM 726 N N . LYS A 1 104 ? -2.723 -17.937 7.952 1.00 46.16 104 LYS A N 1
ATOM 727 C CA . LYS A 1 104 ? -2.363 -19.008 6.999 1.00 46.16 104 LYS A CA 1
ATOM 728 C C . LYS A 1 104 ? -1.128 -18.743 6.117 1.00 46.16 104 LYS A C 1
ATOM 730 O O . LYS A 1 104 ? -1.220 -18.717 4.895 1.00 46.16 104 LYS A O 1
ATOM 735 N N . ILE A 1 105 ? 0.055 -18.706 6.730 1.00 43.81 105 ILE A N 1
ATOM 736 C CA . ILE A 1 105 ? 1.223 -19.345 6.104 1.00 43.81 105 ILE A CA 1
ATOM 737 C C . ILE A 1 105 ? 1.197 -20.801 6.591 1.00 43.81 105 ILE A C 1
ATOM 739 O O . ILE A 1 105 ? 1.480 -21.028 7.767 1.00 43.81 105 ILE A O 1
ATOM 743 N N . PRO A 1 106 ? 0.758 -21.791 5.790 1.00 37.94 106 PRO A N 1
ATOM 744 C CA . PRO A 1 106 ? 1.128 -23.163 6.091 1.00 37.94 106 PRO A CA 1
ATOM 745 C C . PRO A 1 106 ? 2.649 -23.247 5.924 1.00 37.94 106 PRO A C 1
ATOM 747 O O . PRO A 1 106 ? 3.154 -23.048 4.819 1.00 37.94 106 PRO A O 1
ATOM 750 N N . SER A 1 107 ? 3.351 -23.431 7.043 1.00 45.50 107 SER A N 1
ATOM 751 C CA . SER A 1 107 ? 4.742 -23.888 7.054 1.00 45.50 107 SER A CA 1
ATOM 752 C C . SER A 1 107 ? 4.900 -25.189 6.276 1.00 45.50 107 SER A C 1
ATOM 754 O O . SER A 1 107 ? 3.957 -26.015 6.323 1.00 45.50 107 SER A O 1
#

pLDDT: mean 75.09, std 15.58, range [37.94, 92.0]

Radius of gyration: 19.04 Å; chains: 1; bounding box: 45×56×43 Å

InterPro domains:
  IPR000528 Plant non-specific lipid-transfer protein/Par allergen [PR00382] (22-38)
  IPR000528 Plant non-specific lipid-transfer protein/Par allergen [PR00382] (43-57)
  IPR000528 Plant non-specific lipid-transfer protein/Par allergen [PR00382] (78-95)
  IPR016140 Bifunctional inhibitor/plant lipid transfer protein/seed storage helical domain [PF14368] (17-101)
  IPR016140 Bifunctional inhibitor/plant lipid transfer protein/seed storage helical domain [SM00499] (23-101)
  IPR036312 Bifunctional inhibitor/plant lipid transfer protein/seed storage helical domain superfamily [G3DSA:1.10.110.10] (21-99)
  IPR036312 Bifunctional inhibitor/plant lipid transfer protein/seed storage helical domain superfamily [SSF47699] (21-103)
  IPR043325 Alpha-Amylase Inhibitors (AAI), Lipid Transfer (LT) and Seed Storage (SS) Protein [PTHR33044] (8-101)

Foldseek 3Di:
DDDDDDDPDDDDDDDPPPPPPPLLVLCVQQPQVLCQQLVVDPAGDLSNLVSVLVCQVPPVLSLLCVLVPCCVVSVRPNGDSVSSQCNCVRSVHDHDHSVCSPPDPPD

Secondary structure (DSSP, 8-state):
----------------------HHHHHHTTGGGHHHHTTSSSS--HHHHHHHHHHHHH-HHHHHHIIIIITTTTT-TT--HHHHHHHHHHTT-----GGGGGS----

Sequence (107 aa):
MGIVLLTVQLLWAGGSSAQSLDCSTVLASLTPCLGYISGSDSSPNKTCCSQLDKVVRLSPLCLCQLLSGGGSSFGIPGFNQTRALELPAACNVQTPPVSSCNGKIPS

Organism: NCBI:txid586396